Protein AF-R7EWD4-F1 (afdb_monomer_lite)

Foldseek 3Di:
DVLVVQLVVLLVVLVVCVVPPVVCNVVSLVVNLVRPQQLQSLLVSLLVVCVVPCVVCVVSSVSSLVSSLVRNLVLPRLVVNQCSNCNPVCVVCVVVCLVVPPSSVSSCCSVCVPD

Radius of gyration: 14.05 Å; chains: 1; bounding box: 35×29×34 Å

Secondary structure (DSSP, 8-state):
-HHHHHHHHHHHHHHHHHHH-GGGHHHHHHHHHHH-SSSHHHHHHHHHHHHHHHHHHHHHHHHHHHHHHTT-TT-TTGGGHHHHHH-TTTTTTHHHHHHH-HHHHHHHHHH-TT-

pLDDT: mean 94.54, std 7.29, range [51.78, 98.62]

Structure (mmCIF, N/CA/C/O backbone):
data_AF-R7EWD4-F1
#
_entry.id   AF-R7EWD4-F1
#
loop_
_atom_site.group_PDB
_atom_site.id
_atom_site.type_symbol
_atom_site.label_atom_id
_atom_site.label_alt_id
_atom_site.label_comp_id
_atom_site.label_asym_id
_atom_site.label_entity_id
_atom_site.label_seq_id
_atom_site.pdbx_PDB_ins_code
_atom_site.Cartn_x
_atom_site.Cartn_y
_atom_site.Cartn_z
_atom_site.occupancy
_atom_site.B_iso_or_equiv
_atom_site.auth_seq_id
_atom_site.auth_comp_id
_atom_site.auth_asym_id
_atom_site.auth_atom_id
_atom_site.pdbx_PDB_model_num
ATOM 1 N N . MET A 1 1 ? 15.664 -14.928 11.252 1.00 51.78 1 MET A N 1
ATOM 2 C CA . MET A 1 1 ? 16.681 -13.913 10.895 1.00 51.78 1 MET A CA 1
ATOM 3 C C . MET A 1 1 ? 16.863 -13.783 9.381 1.00 51.78 1 MET A C 1
ATOM 5 O O . MET A 1 1 ? 16.838 -12.666 8.908 1.00 51.78 1 MET A O 1
ATOM 9 N N . GLN A 1 2 ? 16.905 -14.876 8.600 1.00 61.62 2 GLN A N 1
ATOM 10 C CA . GLN A 1 2 ? 17.087 -14.815 7.132 1.00 61.62 2 GLN A CA 1
ATOM 11 C C . GLN A 1 2 ? 15.956 -14.127 6.324 1.00 61.62 2 GLN A C 1
ATOM 13 O O . GLN A 1 2 ? 16.226 -13.606 5.249 1.00 61.62 2 GLN A O 1
ATOM 18 N N . SER A 1 3 ? 14.707 -14.125 6.812 1.00 63.81 3 SER A N 1
ATOM 19 C CA . SER A 1 3 ? 13.546 -13.592 6.065 1.00 63.81 3 SER A CA 1
ATOM 20 C C . SER A 1 3 ? 13.497 -12.051 6.034 1.00 63.81 3 SER A C 1
ATOM 22 O O . SER A 1 3 ? 13.315 -11.460 4.974 1.00 63.81 3 SER A O 1
ATOM 24 N N . ILE A 1 4 ? 13.785 -11.386 7.163 1.00 68.56 4 ILE A N 1
ATOM 25 C CA . ILE A 1 4 ? 13.824 -9.910 7.255 1.00 68.56 4 ILE A CA 1
ATOM 26 C C . ILE A 1 4 ? 14.933 -9.339 6.362 1.00 68.56 4 ILE A C 1
ATOM 28 O O . ILE A 1 4 ? 14.690 -8.414 5.590 1.00 68.56 4 ILE A O 1
ATOM 32 N N . ASP A 1 5 ? 16.121 -9.952 6.399 1.00 86.25 5 ASP A N 1
ATOM 33 C CA . ASP A 1 5 ? 17.246 -9.561 5.541 1.00 86.25 5 ASP A CA 1
ATOM 34 C C . ASP A 1 5 ? 16.916 -9.722 4.050 1.00 86.25 5 ASP A C 1
ATOM 36 O O . ASP A 1 5 ? 17.431 -8.978 3.215 1.00 86.25 5 ASP A O 1
ATOM 40 N N . LYS A 1 6 ? 16.049 -10.683 3.700 1.00 94.12 6 LYS A N 1
ATOM 41 C CA . LYS A 1 6 ? 15.585 -10.876 2.325 1.00 94.12 6 LYS A CA 1
ATOM 42 C C . LYS A 1 6 ? 14.595 -9.786 1.913 1.00 94.12 6 LYS A C 1
ATOM 44 O O . LYS A 1 6 ? 14.820 -9.149 0.890 1.00 94.12 6 LYS A O 1
ATOM 49 N N . ALA A 1 7 ? 13.539 -9.552 2.694 1.00 95.44 7 ALA A N 1
ATOM 50 C CA . ALA A 1 7 ? 12.509 -8.565 2.359 1.00 95.44 7 ALA A CA 1
ATOM 51 C C . ALA A 1 7 ? 13.092 -7.153 2.183 1.00 95.44 7 ALA A C 1
ATOM 53 O O . ALA A 1 7 ? 12.735 -6.455 1.237 1.00 95.44 7 ALA A O 1
ATOM 54 N N . MET A 1 8 ? 14.063 -6.778 3.022 1.00 96.62 8 MET A N 1
ATOM 55 C CA . MET A 1 8 ? 14.789 -5.515 2.886 1.00 96.62 8 MET A CA 1
ATOM 56 C C . MET A 1 8 ? 15.511 -5.394 1.539 1.00 96.62 8 MET A C 1
ATOM 58 O O . MET A 1 8 ? 15.340 -4.401 0.840 1.00 96.62 8 MET A O 1
ATOM 62 N N . ARG A 1 9 ? 16.269 -6.424 1.138 1.00 97.31 9 ARG A N 1
ATOM 63 C CA . ARG A 1 9 ? 17.002 -6.423 -0.140 1.00 97.31 9 ARG A CA 1
ATOM 64 C C . ARG A 1 9 ? 16.070 -6.376 -1.345 1.00 97.31 9 ARG A C 1
ATOM 66 O O . ARG A 1 9 ? 16.386 -5.741 -2.344 1.00 97.31 9 ARG A O 1
ATOM 73 N N . VAL A 1 10 ? 14.928 -7.058 -1.268 1.00 97.69 10 VAL A N 1
ATOM 74 C CA . VAL A 1 10 ? 13.936 -7.043 -2.352 1.00 97.69 10 VAL A CA 1
ATOM 75 C C . VAL A 1 10 ? 13.256 -5.675 -2.438 1.00 97.69 10 VAL A C 1
ATOM 77 O O . VAL A 1 10 ? 13.031 -5.174 -3.536 1.00 97.69 10 VAL A O 1
ATOM 80 N N . TYR A 1 11 ? 12.992 -5.026 -1.302 1.00 97.69 11 TYR A N 1
ATOM 81 C CA . TYR A 1 11 ? 12.515 -3.645 -1.277 1.00 97.69 11 TYR A CA 1
ATOM 82 C C . TYR A 1 11 ? 13.529 -2.672 -1.904 1.00 97.69 11 TYR A C 1
ATOM 84 O O . TYR A 1 11 ? 13.145 -1.851 -2.733 1.00 97.69 11 TYR A O 1
ATOM 92 N N . GLU A 1 12 ? 14.819 -2.787 -1.578 1.00 96.56 12 GLU A N 1
ATOM 93 C CA . GLU A 1 12 ? 15.880 -1.983 -2.208 1.00 96.56 12 GLU A CA 1
ATOM 94 C C . GLU A 1 12 ? 15.922 -2.210 -3.728 1.00 96.56 12 GLU A C 1
ATOM 96 O O . GLU A 1 12 ? 15.907 -1.256 -4.503 1.00 96.56 12 GLU A O 1
ATOM 101 N N . ALA A 1 13 ? 15.840 -3.469 -4.169 1.00 96.25 13 ALA A N 1
ATOM 102 C CA . ALA A 1 13 ? 15.776 -3.806 -5.589 1.00 96.25 13 ALA A CA 1
ATOM 103 C C . ALA A 1 13 ? 14.524 -3.248 -6.290 1.00 96.25 13 ALA A C 1
ATOM 105 O O . ALA A 1 13 ? 14.571 -2.961 -7.486 1.00 96.25 13 ALA A O 1
ATOM 106 N N . MET A 1 14 ? 13.401 -3.097 -5.579 1.00 97.00 14 MET A N 1
ATOM 107 C CA . MET A 1 14 ? 12.177 -2.498 -6.121 1.00 97.00 14 MET A CA 1
ATOM 108 C C . MET A 1 14 ? 12.391 -1.010 -6.408 1.00 97.00 14 MET A C 1
ATOM 110 O O . MET A 1 14 ? 12.005 -0.532 -7.474 1.00 97.00 14 MET A O 1
ATOM 114 N N . VAL A 1 15 ? 13.024 -0.297 -5.472 1.00 96.25 15 VAL A N 1
ATOM 115 C CA . VAL A 1 15 ? 13.382 1.123 -5.615 1.00 96.25 15 VAL A CA 1
ATOM 116 C C . VAL A 1 15 ? 14.324 1.318 -6.808 1.00 96.25 15 VAL A C 1
ATOM 118 O O . VAL A 1 15 ? 14.075 2.169 -7.662 1.00 96.25 15 VAL A O 1
ATOM 121 N N . ASP A 1 16 ? 15.346 0.470 -6.930 1.00 94.56 16 ASP A N 1
ATOM 122 C CA . ASP A 1 16 ? 16.277 0.511 -8.062 1.00 94.56 16 ASP A CA 1
ATOM 123 C C . ASP A 1 16 ? 15.584 0.200 -9.400 1.00 94.56 16 ASP A C 1
ATOM 125 O O . ASP A 1 16 ? 15.835 0.869 -10.410 1.00 94.56 16 ASP A O 1
ATOM 129 N N . ALA A 1 17 ? 14.700 -0.804 -9.425 1.00 91.94 17 ALA A N 1
ATOM 130 C CA . ALA A 1 17 ? 13.972 -1.210 -10.626 1.00 91.94 17 ALA A CA 1
ATOM 131 C C . ALA A 1 17 ? 13.008 -0.120 -11.111 1.00 91.94 17 ALA A C 1
ATOM 133 O O . ALA A 1 17 ? 12.932 0.126 -12.312 1.00 91.94 17 ALA A O 1
ATOM 134 N N . GLU A 1 18 ? 12.319 0.577 -10.206 1.00 93.25 18 GLU A N 1
ATOM 135 C CA . GLU A 1 18 ? 11.472 1.723 -10.562 1.00 93.25 18 GLU A CA 1
ATOM 136 C C . GLU A 1 18 ? 12.273 2.798 -11.314 1.00 93.25 18 GLU A C 1
ATOM 138 O O . GLU A 1 18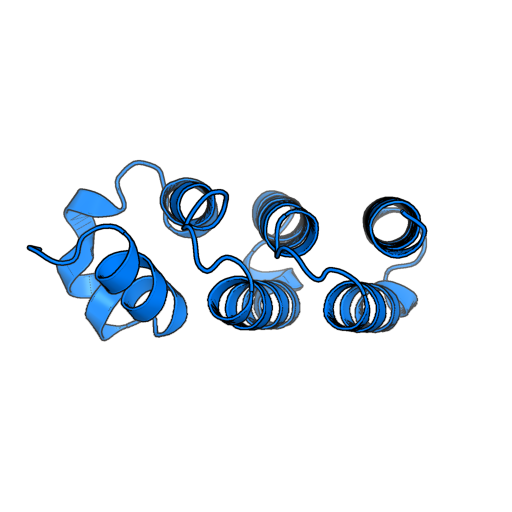 ? 11.819 3.294 -12.347 1.00 93.25 18 GLU A O 1
ATOM 143 N N . SER A 1 19 ? 13.501 3.066 -10.858 1.00 86.75 19 SER A N 1
ATOM 144 C CA . SER A 1 19 ? 14.362 4.120 -11.401 1.00 86.75 19 SER A CA 1
ATOM 145 C C . SER A 1 19 ? 15.11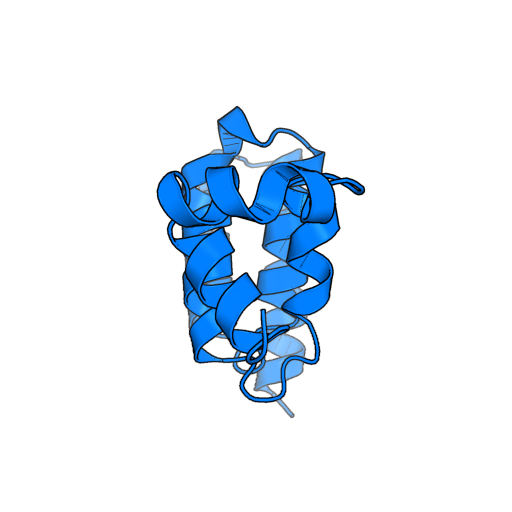3 3.725 -12.679 1.00 86.75 19 SER A C 1
ATOM 147 O O . SER A 1 19 ? 15.417 4.587 -13.503 1.00 86.75 19 SER A O 1
ATOM 149 N N . THR A 1 20 ? 15.461 2.443 -12.851 1.00 85.88 20 THR A N 1
ATOM 150 C CA . THR A 1 20 ? 16.425 2.011 -13.889 1.00 85.88 20 THR A CA 1
ATOM 151 C C . THR A 1 20 ? 15.941 0.884 -14.803 1.00 85.88 20 THR A C 1
ATOM 153 O O . THR A 1 20 ? 16.504 0.703 -15.882 1.00 85.88 20 THR A O 1
ATOM 156 N N . ALA A 1 21 ? 14.908 0.133 -14.409 1.00 82.50 21 ALA A N 1
ATOM 157 C CA . ALA A 1 21 ? 14.455 -1.075 -15.103 1.00 82.50 21 ALA A CA 1
ATOM 158 C C . ALA A 1 21 ? 12.970 -1.367 -14.816 1.00 82.50 21 ALA A C 1
ATOM 160 O O . ALA A 1 21 ? 12.617 -2.364 -14.178 1.00 82.50 21 ALA A O 1
ATOM 161 N N . SER A 1 22 ? 12.085 -0.465 -15.258 1.00 77.62 22 SER A N 1
ATOM 162 C CA . SER A 1 22 ? 10.652 -0.523 -14.920 1.00 77.62 22 SER A CA 1
ATOM 163 C C . SER A 1 22 ? 9.939 -1.799 -15.393 1.00 77.62 22 SER A C 1
ATOM 165 O O . SER A 1 22 ? 8.933 -2.187 -14.809 1.00 77.62 22 SER A O 1
ATOM 167 N N . ASP A 1 23 ? 10.482 -2.489 -16.400 1.00 88.62 23 ASP A N 1
ATOM 168 C CA . ASP A 1 23 ? 10.010 -3.788 -16.895 1.00 88.62 23 ASP A CA 1
ATOM 169 C C . ASP A 1 23 ? 10.170 -4.918 -15.865 1.00 88.62 23 ASP A C 1
ATOM 171 O O . ASP A 1 23 ? 9.446 -5.912 -15.907 1.00 88.62 23 ASP A O 1
ATOM 175 N N . ARG A 1 24 ? 11.086 -4.761 -14.903 1.00 92.94 24 ARG A N 1
ATOM 176 C CA . ARG A 1 24 ? 11.305 -5.726 -13.820 1.00 92.94 24 ARG A CA 1
ATOM 177 C C . ARG A 1 24 ? 10.445 -5.463 -12.591 1.00 92.94 24 ARG A C 1
ATOM 179 O O . ARG A 1 24 ? 10.347 -6.355 -11.747 1.00 92.94 24 ARG A O 1
ATOM 186 N N . LEU A 1 25 ? 9.832 -4.284 -12.477 1.00 95.38 25 LEU A N 1
ATOM 187 C CA . LEU A 1 25 ? 9.175 -3.833 -11.250 1.00 95.38 25 LEU A CA 1
ATOM 188 C C . LEU A 1 25 ? 8.094 -4.815 -10.774 1.00 95.38 25 LEU A C 1
ATOM 190 O O . LEU A 1 25 ? 8.095 -5.194 -9.604 1.00 95.38 25 LEU A O 1
ATOM 194 N N . ASP A 1 26 ? 7.254 -5.313 -11.685 1.00 96.50 26 ASP A N 1
ATOM 195 C CA . ASP A 1 26 ? 6.198 -6.286 -11.372 1.00 96.50 26 ASP A CA 1
ATOM 196 C C . ASP A 1 26 ? 6.759 -7.560 -10.716 1.00 96.50 26 ASP A C 1
ATOM 198 O O . ASP A 1 26 ? 6.226 -8.052 -9.720 1.00 96.50 26 ASP A O 1
ATOM 202 N N . SER A 1 27 ? 7.871 -8.082 -11.248 1.00 97.00 27 SER A N 1
ATOM 203 C CA . SER A 1 27 ? 8.507 -9.300 -10.730 1.00 97.00 27 SER A CA 1
ATOM 204 C C . SER A 1 27 ? 9.117 -9.097 -9.342 1.00 97.00 27 SER A C 1
ATOM 206 O O . SER A 1 27 ? 9.013 -9.977 -8.487 1.00 97.00 27 SER A O 1
ATOM 208 N N . VAL A 1 28 ? 9.698 -7.920 -9.095 1.00 97.56 28 VAL A N 1
ATOM 209 C CA . VAL A 1 28 ? 10.298 -7.585 -7.800 1.00 97.56 28 VAL A CA 1
ATOM 210 C C . VAL A 1 28 ? 9.212 -7.364 -6.747 1.00 97.56 28 VAL A C 1
ATOM 212 O O . VAL A 1 28 ? 9.343 -7.845 -5.624 1.00 97.56 28 VAL A O 1
ATOM 215 N N . VAL A 1 29 ? 8.096 -6.721 -7.109 1.00 98.06 29 VAL A N 1
ATOM 216 C CA . VAL A 1 29 ? 6.934 -6.583 -6.216 1.00 98.06 29 VAL A CA 1
ATOM 217 C C . VAL A 1 29 ? 6.344 -7.950 -5.869 1.00 98.06 29 VAL A C 1
ATOM 219 O O . VAL A 1 29 ? 6.043 -8.205 -4.703 1.00 98.06 29 VAL A O 1
ATOM 222 N N . ALA A 1 30 ? 6.222 -8.859 -6.839 1.00 98.31 30 ALA A N 1
ATOM 223 C CA . ALA A 1 30 ? 5.764 -10.221 -6.574 1.00 98.31 30 ALA A CA 1
ATOM 224 C C . ALA A 1 30 ? 6.699 -10.969 -5.605 1.00 98.31 30 ALA A C 1
ATOM 226 O O . ALA A 1 30 ? 6.227 -11.668 -4.705 1.00 98.31 30 ALA A O 1
ATOM 227 N N . GLU A 1 31 ? 8.018 -10.791 -5.734 1.00 97.94 31 GLU A N 1
ATOM 228 C CA . GLU A 1 31 ? 8.979 -11.358 -4.785 1.00 97.94 31 GLU A CA 1
ATOM 229 C C . GLU A 1 31 ? 8.854 -10.725 -3.392 1.00 97.94 31 GLU A C 1
ATOM 231 O O . GLU A 1 31 ? 8.904 -11.444 -2.390 1.00 97.94 31 GLU A O 1
ATOM 236 N N . LEU A 1 32 ? 8.638 -9.408 -3.309 1.00 98.12 32 LEU A N 1
ATOM 237 C CA . LEU A 1 32 ? 8.454 -8.715 -2.034 1.00 98.12 32 LEU A CA 1
ATOM 238 C C . LEU A 1 32 ? 7.212 -9.243 -1.314 1.00 98.12 32 LEU A C 1
ATOM 240 O O . LEU A 1 32 ? 7.279 -9.588 -0.137 1.00 98.12 32 LEU A O 1
ATOM 244 N N . ILE A 1 33 ? 6.109 -9.405 -2.052 1.00 98.25 33 ILE A N 1
ATOM 245 C CA . ILE A 1 33 ? 4.884 -10.045 -1.564 1.00 98.25 33 ILE A CA 1
ATOM 246 C C . ILE A 1 33 ? 5.166 -11.462 -1.079 1.00 98.25 33 ILE A C 1
ATOM 248 O O . ILE A 1 33 ? 4.581 -11.870 -0.084 1.00 98.25 33 ILE A O 1
ATOM 252 N N . ALA A 1 34 ? 6.034 -12.229 -1.732 1.00 97.19 34 ALA A N 1
ATOM 253 C CA . ALA A 1 34 ? 6.312 -13.599 -1.318 1.00 97.19 34 ALA A CA 1
ATOM 254 C C . ALA A 1 34 ? 7.167 -13.699 -0.041 1.00 97.19 34 ALA A C 1
ATOM 256 O O . ALA A 1 34 ? 7.066 -14.704 0.662 1.00 97.19 34 ALA A O 1
ATOM 257 N N . CYS A 1 35 ? 8.016 -12.706 0.250 1.00 96.31 35 CYS A N 1
ATOM 258 C CA . CYS A 1 35 ? 9.020 -12.811 1.316 1.00 96.31 35 CYS A CA 1
ATOM 259 C C . CYS A 1 35 ? 8.821 -11.882 2.518 1.00 96.31 35 CYS A C 1
ATOM 261 O O . CYS A 1 35 ? 9.333 -12.200 3.588 1.00 96.31 35 CYS A O 1
ATOM 263 N N . ASP A 1 36 ? 8.093 -10.770 2.393 1.00 97.06 36 ASP A N 1
ATOM 264 C CA . ASP A 1 36 ? 7.784 -9.928 3.548 1.00 97.06 36 ASP A CA 1
ATOM 265 C C . ASP A 1 36 ? 6.695 -10.586 4.399 1.00 97.06 36 ASP A C 1
ATOM 267 O O . ASP A 1 36 ? 5.523 -10.581 4.037 1.00 97.06 36 ASP A O 1
ATOM 271 N N . GLU A 1 37 ? 7.081 -11.165 5.534 1.00 94.50 37 GLU A N 1
ATOM 272 C CA . GLU A 1 37 ? 6.172 -11.839 6.466 1.00 94.50 37 GLU A CA 1
ATOM 273 C C . GLU A 1 37 ? 5.466 -10.880 7.434 1.00 94.50 37 GLU A C 1
ATOM 275 O O . GLU A 1 37 ? 4.427 -11.240 7.988 1.00 94.50 37 GLU A O 1
ATOM 280 N N . THR A 1 38 ? 6.002 -9.674 7.651 1.00 94.75 38 THR A N 1
ATOM 281 C CA . THR A 1 38 ? 5.466 -8.723 8.643 1.00 94.75 38 THR A CA 1
ATOM 282 C C . THR A 1 38 ? 4.535 -7.692 8.017 1.00 94.75 38 THR A C 1
ATOM 284 O O . THR A 1 38 ? 3.702 -7.117 8.713 1.00 94.75 38 THR A O 1
ATOM 287 N N . GLY A 1 39 ? 4.667 -7.459 6.709 1.00 96.06 39 GLY A N 1
ATOM 288 C CA . GLY A 1 39 ? 3.959 -6.399 5.996 1.00 96.06 39 GLY A CA 1
ATOM 289 C C . GLY A 1 39 ? 4.633 -5.031 6.107 1.00 96.06 39 GLY A C 1
ATOM 290 O O . GLY A 1 39 ? 4.106 -4.057 5.568 1.00 96.06 39 GLY A O 1
ATOM 291 N N . GLN A 1 40 ? 5.781 -4.939 6.786 1.00 96.69 40 GLN A N 1
ATOM 292 C CA . GLN A 1 40 ? 6.526 -3.692 6.941 1.00 96.69 40 GLN A CA 1
ATOM 293 C C . GLN A 1 40 ? 6.971 -3.139 5.585 1.00 96.69 40 GLN A C 1
ATOM 295 O O . GLN A 1 40 ? 6.688 -1.985 5.260 1.00 96.69 40 GLN A O 1
ATOM 300 N N . TYR A 1 41 ? 7.662 -3.958 4.792 1.00 97.94 41 TYR A N 1
ATOM 301 C CA . TYR A 1 41 ? 8.227 -3.537 3.513 1.00 97.94 41 TYR A CA 1
ATOM 302 C C . TYR A 1 41 ? 7.159 -3.436 2.426 1.00 97.94 41 TYR A C 1
ATOM 304 O O . TYR A 1 41 ? 7.281 -2.596 1.540 1.00 97.94 41 TYR A O 1
ATOM 312 N N . LEU A 1 42 ? 6.072 -4.202 2.532 1.00 98.38 42 LEU A N 1
ATOM 313 C CA . LEU A 1 42 ? 4.881 -4.031 1.701 1.00 98.38 42 LEU A CA 1
ATOM 314 C C . LEU A 1 42 ? 4.215 -2.675 1.942 1.00 98.38 42 LEU A C 1
ATOM 316 O O . LEU A 1 42 ? 3.900 -1.973 0.981 1.00 98.38 42 LEU A O 1
ATOM 320 N N . CYS A 1 43 ? 4.059 -2.259 3.204 1.00 98.19 43 CYS A N 1
ATOM 321 C CA . CYS A 1 43 ? 3.533 -0.930 3.518 1.00 98.19 43 CYS A CA 1
ATOM 322 C C . CYS A 1 43 ? 4.467 0.178 3.012 1.00 98.19 43 CYS A C 1
ATOM 324 O O . CYS A 1 43 ? 4.011 1.138 2.388 1.00 98.19 43 CYS A O 1
ATOM 326 N N . SER A 1 44 ? 5.776 0.041 3.246 1.00 98.06 44 SER A N 1
ATOM 327 C CA . SER A 1 44 ? 6.778 0.992 2.752 1.00 98.06 44 SER A CA 1
ATOM 328 C C . SER A 1 44 ? 6.787 1.081 1.224 1.00 98.06 44 SER A C 1
ATOM 330 O O . SER A 1 44 ? 6.794 2.185 0.682 1.00 98.06 44 SER A O 1
ATOM 332 N N . GLY A 1 45 ? 6.733 -0.057 0.527 1.00 98.19 45 GLY A N 1
ATOM 333 C CA . GLY A 1 45 ? 6.739 -0.125 -0.932 1.00 98.19 45 GLY A CA 1
ATOM 334 C C . GLY A 1 45 ? 5.484 0.473 -1.560 1.00 98.19 45 GLY A C 1
ATOM 335 O O . GLY A 1 45 ? 5.586 1.278 -2.486 1.00 98.19 45 GLY A O 1
ATOM 336 N N . ALA A 1 46 ? 4.306 0.171 -1.005 1.00 98.56 46 ALA A N 1
ATOM 337 C CA . ALA A 1 46 ? 3.044 0.773 -1.429 1.00 98.56 46 ALA A CA 1
ATOM 338 C C . ALA A 1 46 ? 3.075 2.303 -1.314 1.00 98.56 46 ALA A C 1
ATOM 340 O O . ALA A 1 46 ? 2.727 3.004 -2.264 1.00 98.56 46 ALA A O 1
ATOM 341 N N . ARG A 1 47 ? 3.552 2.827 -0.178 1.00 98.50 47 ARG A N 1
ATOM 342 C CA . ARG A 1 47 ? 3.708 4.274 0.028 1.00 98.50 47 ARG A CA 1
ATOM 343 C C . ARG A 1 47 ? 4.682 4.897 -0.964 1.00 98.50 47 ARG A C 1
ATOM 345 O O . ARG A 1 47 ? 4.391 5.962 -1.499 1.00 98.50 47 ARG A O 1
ATOM 352 N N . TYR A 1 48 ? 5.818 4.246 -1.196 1.00 98.19 48 TYR A N 1
ATOM 353 C CA . TYR A 1 48 ? 6.846 4.731 -2.111 1.00 98.19 48 TYR A CA 1
ATOM 354 C C . TYR A 1 48 ? 6.314 4.865 -3.544 1.00 98.19 48 TYR A C 1
ATOM 356 O O . TYR A 1 48 ? 6.344 5.960 -4.103 1.00 98.19 48 TYR A O 1
ATOM 364 N N . LEU A 1 49 ? 5.754 3.791 -4.113 1.00 97.81 49 LEU A N 1
ATOM 365 C CA . LEU A 1 49 ? 5.232 3.830 -5.483 1.00 97.81 49 LEU A CA 1
ATOM 366 C C . LEU A 1 49 ? 4.057 4.806 -5.615 1.00 97.81 49 LEU A C 1
ATOM 368 O O . LEU A 1 49 ? 3.991 5.562 -6.584 1.00 97.81 49 LEU A O 1
ATOM 372 N N . HIS A 1 50 ? 3.157 4.849 -4.629 1.00 98.19 50 HIS A N 1
ATOM 373 C CA . HIS A 1 50 ? 2.041 5.793 -4.652 1.00 98.19 50 HIS A CA 1
ATOM 374 C C . HIS A 1 50 ? 2.508 7.256 -4.656 1.00 98.19 50 HIS A C 1
ATOM 376 O O . HIS A 1 50 ? 1.994 8.062 -5.431 1.00 98.19 50 HIS A O 1
ATOM 382 N N . ALA A 1 51 ? 3.510 7.588 -3.834 1.00 97.56 51 ALA A N 1
ATOM 383 C CA . ALA A 1 51 ? 4.072 8.934 -3.759 1.00 97.56 51 ALA A CA 1
ATOM 384 C C . ALA A 1 51 ? 4.760 9.368 -5.063 1.00 97.56 51 ALA A C 1
ATOM 386 O O . ALA A 1 51 ? 4.744 10.552 -5.392 1.00 97.56 51 ALA A O 1
ATOM 387 N N . LEU A 1 52 ? 5.342 8.427 -5.812 1.00 96.44 52 LEU A N 1
ATOM 388 C CA . LEU A 1 52 ? 5.935 8.714 -7.117 1.00 96.44 52 LEU A CA 1
ATOM 389 C C . LEU A 1 52 ? 4.873 8.965 -8.187 1.00 96.44 52 LEU A C 1
ATOM 391 O O . LEU A 1 52 ? 4.932 9.969 -8.896 1.00 96.44 52 LEU A O 1
ATOM 395 N N . ASN A 1 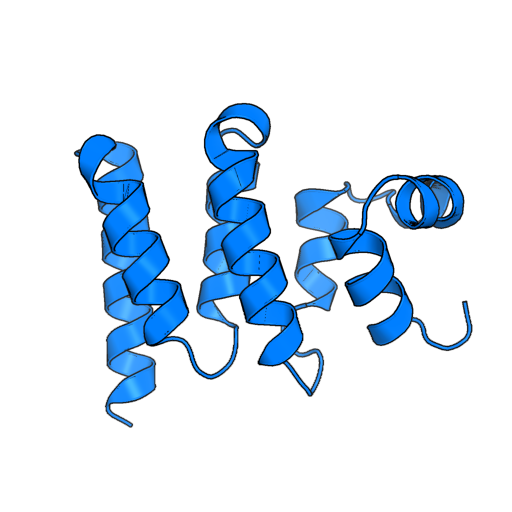53 ? 3.925 8.036 -8.337 1.00 95.75 53 ASN A N 1
ATOM 396 C CA . ASN A 1 53 ? 2.825 8.151 -9.292 1.00 95.75 53 ASN A CA 1
ATOM 397 C C . ASN A 1 53 ? 1.722 7.119 -8.990 1.00 95.75 53 ASN A C 1
ATOM 399 O O . ASN A 1 53 ? 1.702 6.029 -9.568 1.00 95.75 53 ASN A O 1
ATOM 403 N N . GLY A 1 54 ? 0.789 7.476 -8.103 1.00 93.12 54 GLY A N 1
ATOM 404 C CA . GLY A 1 54 ? -0.349 6.632 -7.716 1.00 93.12 54 GLY A CA 1
ATOM 405 C C . GLY A 1 54 ? -1.096 5.994 -8.896 1.00 93.12 54 GLY A C 1
ATOM 406 O O . GLY A 1 54 ? -1.168 4.767 -8.946 1.00 93.12 54 GLY A O 1
ATOM 407 N N . PRO A 1 55 ? -1.579 6.770 -9.888 1.00 95.81 55 PRO A N 1
ATOM 408 C CA . PRO A 1 55 ? -2.285 6.214 -11.045 1.00 95.81 55 PRO A CA 1
ATOM 409 C C . PRO A 1 55 ? -1.451 5.233 -11.879 1.00 95.81 55 PRO A C 1
ATOM 411 O O . PRO A 1 55 ? -1.975 4.231 -12.359 1.00 95.81 55 PRO A O 1
ATOM 414 N N . LYS A 1 56 ? -0.146 5.486 -12.048 1.00 95.62 56 LYS A N 1
ATOM 415 C CA . LYS A 1 56 ? 0.743 4.583 -12.799 1.00 95.62 56 LYS A CA 1
ATOM 416 C C . LYS A 1 56 ? 0.904 3.232 -12.099 1.00 95.62 56 LYS A C 1
ATOM 418 O O . LYS A 1 56 ? 0.952 2.205 -12.770 1.00 95.62 56 LYS A O 1
ATOM 423 N N . TYR A 1 57 ? 1.002 3.234 -10.771 1.00 97.00 57 TYR A N 1
ATOM 424 C CA . TYR A 1 57 ? 1.351 2.050 -9.981 1.00 97.00 57 TYR A CA 1
ATOM 425 C C . TYR A 1 57 ? 0.178 1.437 -9.212 1.00 97.00 57 TYR A C 1
ATOM 427 O O . TYR A 1 57 ? 0.390 0.526 -8.415 1.00 97.00 57 TYR A O 1
ATOM 435 N N . GLU A 1 58 ? -1.052 1.882 -9.470 1.00 96.81 58 GLU A N 1
ATOM 436 C CA . GLU A 1 58 ? -2.262 1.498 -8.734 1.00 96.81 58 GLU A CA 1
ATOM 437 C C . GLU A 1 58 ? -2.379 -0.018 -8.515 1.00 96.81 58 GLU A C 1
ATOM 439 O O . GLU A 1 58 ? -2.630 -0.475 -7.401 1.00 96.81 58 GLU A O 1
ATOM 444 N N . LYS A 1 59 ? -2.130 -0.821 -9.558 1.00 97.56 59 LYS A N 1
ATOM 445 C CA . LYS A 1 59 ? -2.200 -2.289 -9.471 1.00 97.56 59 LYS A CA 1
ATOM 446 C C . LYS A 1 59 ? -1.186 -2.873 -8.484 1.00 97.56 59 LYS A C 1
ATOM 448 O O . LYS A 1 59 ? -1.536 -3.754 -7.703 1.00 97.56 59 LYS A O 1
ATOM 453 N N . LEU A 1 60 ? 0.052 -2.382 -8.510 1.00 98.19 60 LEU A N 1
ATOM 454 C CA . LEU A 1 60 ? 1.130 -2.853 -7.636 1.00 98.19 60 LEU A CA 1
ATOM 455 C C . LEU A 1 60 ? 0.925 -2.383 -6.198 1.00 98.19 60 LEU A C 1
ATOM 457 O O . LEU A 1 60 ? 1.093 -3.165 -5.264 1.00 98.19 60 LEU A O 1
ATOM 461 N N . VAL A 1 61 ? 0.509 -1.126 -6.028 1.00 98.50 61 VAL A N 1
ATOM 462 C CA . VAL A 1 61 ? 0.151 -0.560 -4.725 1.00 98.50 61 VAL A CA 1
ATOM 463 C C . VAL A 1 61 ? -0.968 -1.385 -4.094 1.00 98.50 61 VAL A C 1
ATOM 465 O O . VAL A 1 61 ? -0.803 -1.855 -2.971 1.00 98.50 61 VAL A O 1
ATOM 468 N N . ASN A 1 62 ? -2.056 -1.652 -4.822 1.00 98.25 62 ASN A N 1
ATOM 469 C CA . ASN A 1 62 ? -3.168 -2.454 -4.310 1.00 98.25 62 ASN A CA 1
ATOM 470 C C . ASN A 1 62 ? -2.741 -3.874 -3.922 1.00 98.25 62 ASN A C 1
ATOM 472 O O . ASN A 1 62 ? -3.092 -4.323 -2.832 1.00 98.25 62 ASN A O 1
ATOM 476 N N . ALA A 1 63 ? -1.937 -4.549 -4.749 1.00 98.38 63 ALA A N 1
ATOM 477 C CA . ALA A 1 63 ? -1.438 -5.886 -4.433 1.00 98.38 63 ALA A CA 1
ATOM 478 C C . ALA A 1 63 ? -0.594 -5.902 -3.145 1.00 98.38 63 ALA A C 1
ATOM 480 O O . ALA A 1 63 ? -0.772 -6.775 -2.296 1.00 98.38 63 ALA A O 1
ATOM 481 N N . MET A 1 64 ? 0.291 -4.917 -2.957 1.00 98.62 64 MET A N 1
ATOM 482 C CA . MET A 1 64 ? 1.088 -4.809 -1.731 1.00 98.62 64 MET A CA 1
ATOM 483 C C . MET A 1 64 ? 0.227 -4.494 -0.506 1.00 98.62 64 MET A C 1
ATOM 485 O O . MET A 1 64 ? 0.440 -5.087 0.550 1.00 98.62 64 MET A O 1
ATOM 489 N N . VAL A 1 65 ? -0.760 -3.603 -0.637 1.00 98.44 65 VAL A N 1
ATOM 490 C CA . VAL A 1 65 ? -1.673 -3.241 0.456 1.00 98.44 65 VAL A CA 1
ATOM 491 C C . VAL A 1 65 ? -2.512 -4.439 0.895 1.00 98.44 65 VAL A C 1
ATOM 493 O O . VAL A 1 65 ? -2.587 -4.724 2.089 1.00 98.44 65 VAL A O 1
ATOM 496 N N . GLU A 1 66 ? -3.104 -5.176 -0.046 1.00 98.25 66 GLU A N 1
ATOM 497 C CA . GLU A 1 66 ? -3.865 -6.392 0.256 1.00 98.25 66 GLU A CA 1
ATOM 498 C C . GLU A 1 66 ? -3.013 -7.404 1.018 1.00 98.25 66 GLU A C 1
ATOM 500 O O . GLU A 1 66 ? -3.429 -7.924 2.055 1.00 98.25 66 GLU A O 1
ATOM 505 N N . ALA A 1 67 ? -1.788 -7.614 0.546 1.00 98.06 67 ALA A N 1
ATOM 506 C CA . ALA A 1 67 ? -0.871 -8.563 1.140 1.00 98.06 67 ALA A CA 1
ATOM 507 C C . ALA A 1 67 ? -0.306 -8.074 2.494 1.00 98.06 67 ALA A C 1
ATOM 509 O O . ALA A 1 67 ? 0.064 -8.894 3.335 1.00 98.06 67 ALA A O 1
ATOM 510 N N . ALA A 1 68 ? -0.253 -6.761 2.738 1.00 97.88 68 ALA A N 1
ATOM 511 C CA . ALA A 1 68 ? 0.093 -6.188 4.037 1.00 97.88 68 ALA A CA 1
ATOM 512 C C . ALA A 1 68 ? -1.043 -6.348 5.059 1.00 97.88 68 ALA A C 1
ATOM 514 O O . ALA A 1 68 ? -0.772 -6.672 6.216 1.00 97.88 68 ALA A O 1
ATOM 515 N N . ILE A 1 69 ? -2.309 -6.185 4.645 1.00 96.94 69 ILE A N 1
ATOM 516 C CA . ILE A 1 69 ? -3.490 -6.348 5.519 1.00 96.94 69 ILE A CA 1
ATOM 517 C C . ILE A 1 69 ? -3.517 -7.739 6.164 1.00 96.94 69 ILE A C 1
ATOM 519 O O . ILE A 1 69 ? -3.881 -7.876 7.334 1.00 96.94 69 ILE A O 1
ATOM 523 N N . ASP A 1 70 ? -3.119 -8.764 5.414 1.00 95.50 70 ASP A N 1
ATOM 524 C CA . ASP A 1 70 ? -3.139 -10.150 5.883 1.00 95.50 70 ASP A CA 1
ATOM 525 C C . ASP A 1 70 ? -1.993 -10.468 6.869 1.00 95.50 70 ASP A C 1
ATOM 527 O O . ASP A 1 70 ? -2.082 -11.423 7.654 1.00 95.50 70 ASP A O 1
ATOM 531 N N . ARG A 1 71 ? -0.927 -9.656 6.862 1.00 94.31 71 ARG A N 1
ATOM 532 C CA . ARG A 1 71 ? 0.334 -9.905 7.582 1.00 94.31 71 ARG A CA 1
ATOM 533 C C . ARG A 1 71 ? 0.538 -9.031 8.804 1.00 94.31 71 ARG A C 1
ATOM 535 O O . ARG A 1 71 ? 0.934 -9.543 9.851 1.00 94.31 71 ARG A O 1
ATOM 542 N N . ASP A 1 72 ? 0.205 -7.748 8.714 1.00 92.38 72 ASP A N 1
ATOM 543 C CA . ASP A 1 72 ? 0.340 -6.809 9.825 1.00 92.38 72 ASP A CA 1
ATOM 544 C C . ASP A 1 72 ? -0.835 -6.948 10.806 1.00 92.38 72 ASP A C 1
ATOM 546 O O . ASP A 1 72 ? -1.720 -6.096 10.940 1.00 92.38 72 ASP A O 1
ATOM 550 N N . ARG A 1 73 ? -0.864 -8.087 11.501 1.00 86.75 73 ARG A N 1
ATOM 551 C CA . ARG A 1 73 ? -1.951 -8.448 12.417 1.00 86.75 73 ARG A CA 1
ATOM 552 C C . ARG A 1 73 ? -2.049 -7.520 13.621 1.00 86.75 73 ARG A C 1
ATOM 554 O O . ARG A 1 73 ? -3.144 -7.367 14.154 1.00 86.75 73 ARG A O 1
ATOM 561 N N . GLU A 1 74 ? -0.933 -6.920 14.017 1.00 89.69 74 GLU A N 1
ATOM 562 C CA . GLU A 1 74 ? -0.831 -6.001 15.153 1.00 89.69 74 GLU A CA 1
ATOM 563 C C . GLU A 1 74 ? -0.961 -4.525 14.754 1.00 89.69 74 GLU A C 1
ATOM 565 O O . GLU A 1 74 ? -0.864 -3.652 15.611 1.00 89.69 74 GLU A O 1
ATOM 570 N N . HIS A 1 75 ? -1.212 -4.242 13.472 1.00 90.88 75 HIS A N 1
ATOM 571 C CA . HIS A 1 75 ? -1.475 -2.898 12.950 1.00 90.88 75 HIS A CA 1
ATOM 572 C C . HIS A 1 75 ? -0.297 -1.931 13.144 1.00 90.88 75 HIS A C 1
ATOM 574 O O . HIS A 1 75 ? -0.492 -0.719 13.284 1.00 90.88 75 HIS A O 1
ATOM 580 N N . ARG A 1 76 ? 0.930 -2.458 13.170 1.00 93.88 76 ARG A N 1
ATOM 581 C CA . ARG A 1 76 ? 2.153 -1.680 13.398 1.00 93.88 76 ARG A CA 1
ATOM 582 C C . ARG A 1 76 ? 2.449 -0.723 12.242 1.00 93.88 76 ARG A C 1
ATOM 584 O O . ARG A 1 76 ? 3.059 0.323 12.457 1.00 93.88 76 ARG A O 1
ATOM 591 N N . TYR A 1 77 ? 2.019 -1.075 11.033 1.00 96.00 77 TYR A N 1
ATOM 592 C CA . TYR A 1 77 ? 2.367 -0.397 9.786 1.00 96.00 77 TYR A CA 1
ATOM 593 C C . TYR A 1 77 ? 1.134 0.040 8.982 1.00 96.00 77 TYR A C 1
ATOM 595 O O . TYR A 1 77 ? 1.167 1.104 8.366 1.00 96.00 77 TYR A O 1
ATOM 603 N N . LEU A 1 78 ? 0.022 -0.706 9.027 1.00 95.69 78 LEU A N 1
ATOM 604 C CA . LEU A 1 78 ? -1.191 -0.424 8.239 1.00 95.69 78 LEU A CA 1
ATOM 605 C C . LEU A 1 78 ? -1.781 0.967 8.487 1.00 95.69 78 LEU A C 1
ATOM 607 O O . LEU A 1 78 ? -2.286 1.592 7.556 1.00 95.69 78 LEU A O 1
ATOM 611 N N . SER A 1 79 ? -1.705 1.477 9.719 1.00 95.44 79 SER A N 1
ATOM 612 C CA . SER A 1 79 ? -2.194 2.822 10.056 1.00 95.44 79 SER A CA 1
ATOM 613 C C . SER A 1 79 ? -1.498 3.918 9.245 1.00 95.44 79 SER A C 1
ATOM 615 O O . SER A 1 79 ? -2.115 4.927 8.913 1.00 95.44 79 SER A O 1
ATOM 617 N N . GLN A 1 80 ? -0.241 3.695 8.852 1.00 96.12 80 GLN A N 1
ATOM 618 C CA . GLN A 1 80 ? 0.559 4.642 8.079 1.00 96.12 80 GLN A CA 1
ATOM 619 C C . GLN A 1 80 ? 0.132 4.723 6.609 1.00 96.12 80 GLN A C 1
ATOM 621 O O . GLN A 1 80 ? 0.502 5.681 5.930 1.00 96.12 80 GLN A O 1
ATOM 626 N N . LEU A 1 81 ? -0.616 3.734 6.105 1.00 97.75 81 LEU A N 1
ATOM 627 C CA . LEU A 1 81 ? -1.137 3.738 4.737 1.00 97.75 81 LEU A CA 1
ATOM 628 C C . LEU A 1 81 ? -2.275 4.742 4.567 1.00 97.75 81 LEU A C 1
ATOM 630 O O . LEU A 1 81 ? -2.390 5.337 3.501 1.00 97.75 81 LEU A O 1
ATOM 634 N N . LEU A 1 82 ? -3.081 4.957 5.612 1.00 97.69 82 LEU A N 1
ATOM 635 C CA . LEU A 1 82 ? -4.271 5.808 5.551 1.00 97.69 82 LEU A CA 1
ATOM 636 C C . LEU A 1 82 ? -3.956 7.238 5.065 1.00 97.69 82 LEU A C 1
ATOM 638 O O . LEU A 1 82 ? -4.430 7.602 3.988 1.00 97.69 82 LEU A O 1
ATOM 642 N N . PRO A 1 83 ? -3.101 8.020 5.752 1.00 97.38 83 PRO A N 1
ATOM 643 C CA . PRO A 1 83 ? -2.755 9.360 5.281 1.00 97.38 83 PRO A CA 1
ATOM 644 C C . PRO A 1 83 ? -1.911 9.349 3.998 1.00 97.38 83 PRO A C 1
ATOM 646 O O . PRO A 1 83 ? -2.002 10.264 3.187 1.00 97.38 83 PRO A O 1
ATOM 649 N N . SER A 1 84 ? -1.101 8.307 3.772 1.00 97.56 84 SER A N 1
ATOM 650 C CA . SER A 1 84 ? -0.176 8.262 2.628 1.00 97.56 84 SER A CA 1
ATOM 651 C C . SER A 1 84 ? -0.836 7.930 1.290 1.00 97.56 84 SER A C 1
ATOM 653 O O . SER A 1 84 ? -0.342 8.367 0.250 1.00 97.56 84 SER A O 1
ATOM 655 N N . LEU A 1 85 ? -1.908 7.136 1.297 1.00 97.75 85 LEU A N 1
ATOM 656 C CA . LEU A 1 85 ? -2.617 6.739 0.078 1.00 97.75 85 LEU A CA 1
ATOM 657 C C . LEU A 1 85 ? -3.891 7.559 -0.143 1.00 97.75 85 LEU A C 1
ATOM 659 O O . LEU A 1 85 ? -4.211 7.883 -1.281 1.00 97.75 85 LEU A O 1
ATOM 663 N N . TRP A 1 86 ? -4.588 7.946 0.930 1.00 97.50 86 TRP A N 1
ATOM 664 C CA . TRP A 1 86 ? -5.879 8.643 0.836 1.00 97.50 86 TRP A CA 1
ATOM 665 C C . TRP A 1 86 ? -5.848 10.092 1.346 1.00 97.50 86 TRP A C 1
ATOM 667 O O . TRP A 1 86 ? -6.890 10.741 1.407 1.00 97.50 86 TRP A O 1
ATOM 677 N N . GLY A 1 87 ? -4.658 10.614 1.659 1.00 96.56 87 GLY A N 1
ATOM 678 C CA . GLY A 1 87 ? -4.434 11.998 2.074 1.00 96.56 87 GLY 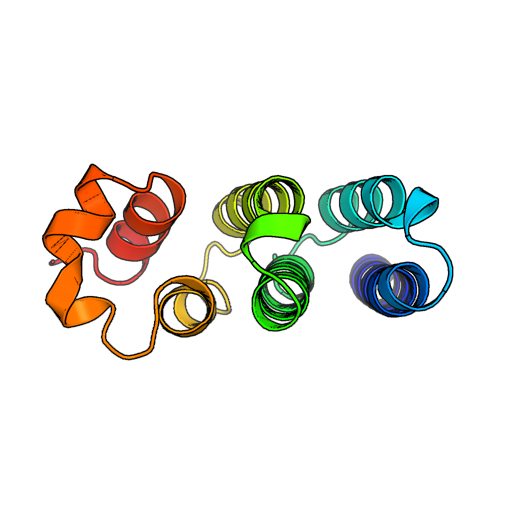A CA 1
ATOM 679 C C . GLY A 1 87 ? -4.600 12.227 3.577 1.00 96.56 87 GLY A C 1
ATOM 680 O O . GLY A 1 87 ? -5.308 11.500 4.267 1.00 96.56 87 GLY A O 1
ATOM 681 N N . GLU A 1 88 ? -3.964 13.276 4.101 1.00 96.12 88 GLU A N 1
ATOM 682 C CA . GLU A 1 88 ? -3.982 13.618 5.536 1.00 96.12 88 GLU A CA 1
ATOM 683 C C . GLU A 1 88 ? -5.402 13.848 6.089 1.00 96.12 88 GLU A C 1
ATOM 685 O O . GLU A 1 88 ? -5.677 13.581 7.257 1.00 96.12 88 GLU A O 1
ATOM 690 N N . ASN A 1 89 ? -6.333 14.287 5.240 1.00 95.75 89 ASN A N 1
ATOM 691 C CA . ASN A 1 89 ? -7.736 14.506 5.586 1.00 95.75 89 ASN A CA 1
ATOM 692 C C . ASN A 1 89 ? -8.636 13.282 5.325 1.00 95.75 89 ASN A C 1
ATOM 694 O O . ASN A 1 89 ? -9.857 13.425 5.255 1.00 95.75 89 ASN A O 1
ATOM 698 N N . PHE A 1 90 ? -8.079 12.069 5.207 1.00 96.94 90 PHE A N 1
ATOM 699 C CA . PHE A 1 90 ? -8.861 10.853 4.935 1.00 96.94 90 PHE A CA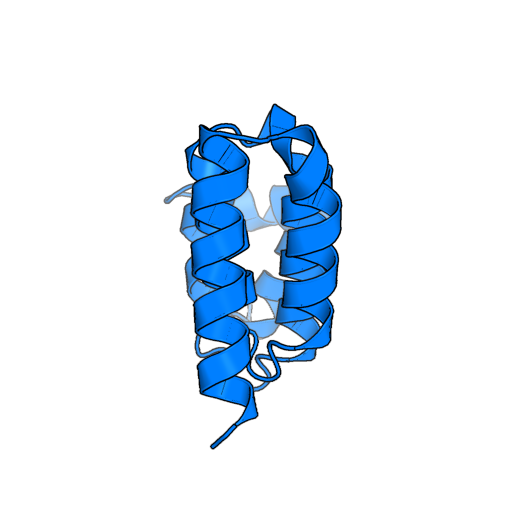 1
ATOM 700 C C . PHE A 1 90 ? -10.012 10.629 5.930 1.00 96.94 90 PHE A C 1
ATOM 702 O O . PHE A 1 90 ? -11.034 10.049 5.570 1.00 96.94 90 PHE A O 1
ATOM 709 N N . MET A 1 91 ? -9.865 11.093 7.178 1.00 97.12 91 MET A N 1
ATOM 710 C CA . MET A 1 91 ? -10.899 10.990 8.211 1.00 97.12 91 MET A CA 1
ATOM 711 C C . MET A 1 91 ? -12.162 11.787 7.862 1.00 97.12 91 MET A C 1
ATOM 713 O O . MET A 1 91 ? -13.258 11.339 8.187 1.00 97.12 91 MET A O 1
ATOM 717 N N . GLU A 1 92 ? -12.026 12.934 7.192 1.00 97.50 92 GLU A N 1
ATOM 718 C CA . GLU A 1 92 ? -13.159 13.772 6.765 1.00 97.50 92 GLU A CA 1
ATOM 719 C C . GLU A 1 92 ? -13.959 13.103 5.641 1.00 97.50 92 GLU A C 1
ATOM 721 O O . GLU A 1 92 ? -15.176 13.243 5.568 1.00 97.50 92 GLU A O 1
ATOM 726 N N . ASN A 1 93 ? -13.276 12.316 4.806 1.00 96.50 93 ASN A N 1
ATOM 727 C CA . ASN A 1 93 ? -13.858 11.604 3.669 1.00 96.50 93 ASN A CA 1
ATOM 728 C C . ASN A 1 93 ? -14.107 10.113 3.959 1.00 96.50 93 ASN A C 1
ATOM 730 O O . ASN A 1 93 ? -14.387 9.343 3.037 1.00 96.50 93 ASN A O 1
ATOM 734 N N . ALA A 1 94 ? -13.995 9.682 5.220 1.00 97.19 94 ALA A N 1
ATOM 735 C CA . ALA A 1 94 ? -13.953 8.266 5.579 1.00 97.19 94 ALA A CA 1
ATOM 736 C C . ALA A 1 94 ? -15.209 7.501 5.140 1.00 97.19 94 ALA A C 1
ATOM 738 O O . ALA A 1 94 ? -15.092 6.376 4.657 1.00 97.19 94 ALA A O 1
ATOM 739 N N . ASP A 1 95 ? -16.394 8.104 5.251 1.00 96.12 95 ASP A N 1
ATOM 740 C CA . ASP A 1 95 ? -17.653 7.475 4.837 1.00 96.12 95 ASP A CA 1
ATOM 741 C C . ASP A 1 95 ? -17.679 7.195 3.333 1.00 96.12 95 ASP A C 1
ATOM 743 O O . ASP A 1 95 ? -18.015 6.088 2.906 1.00 96.12 95 ASP A O 1
ATOM 747 N N . GLN A 1 96 ? -17.255 8.167 2.523 1.00 97.56 96 GLN A N 1
ATOM 748 C CA . GLN A 1 96 ? -17.158 8.001 1.076 1.00 97.56 96 GLN A CA 1
ATOM 749 C C . GLN A 1 96 ? -16.106 6.945 0.718 1.00 97.56 96 GLN A C 1
ATOM 751 O O . GLN A 1 96 ? -16.396 6.018 -0.037 1.00 97.56 96 GLN A O 1
ATOM 756 N N . LEU A 1 97 ? -14.909 7.048 1.299 1.00 97.69 97 LEU A N 1
ATOM 757 C CA . LEU A 1 97 ? -13.797 6.137 1.032 1.00 97.69 97 LEU A CA 1
ATOM 758 C C . LEU A 1 97 ? -14.127 4.693 1.437 1.00 97.69 97 LEU A C 1
ATOM 760 O O . LEU A 1 97 ? -13.801 3.758 0.709 1.00 97.69 97 LEU A O 1
ATOM 764 N N . ARG A 1 98 ? -14.851 4.484 2.546 1.00 97.06 98 ARG A N 1
ATOM 765 C CA . ARG A 1 98 ? -15.341 3.156 2.960 1.00 97.06 98 ARG A CA 1
ATOM 766 C C . ARG A 1 98 ? -16.283 2.535 1.937 1.00 97.06 98 ARG A C 1
ATOM 768 O O . ARG A 1 98 ? -16.359 1.307 1.877 1.00 97.06 98 ARG A O 1
ATOM 775 N N . LEU A 1 99 ? -17.016 3.334 1.166 1.00 97.00 99 LEU A N 1
ATOM 776 C CA . LEU A 1 99 ? -17.923 2.841 0.130 1.00 97.00 99 LEU A CA 1
ATOM 777 C C . LEU A 1 99 ? -17.176 2.561 -1.177 1.00 97.00 99 LEU A C 1
ATOM 779 O O . LEU A 1 99 ? -17.395 1.512 -1.783 1.00 97.00 99 LEU A O 1
ATOM 783 N N . SER A 1 100 ? -16.282 3.462 -1.586 1.00 96.56 100 SER A N 1
ATOM 784 C CA . SER A 1 100 ? -15.631 3.412 -2.898 1.00 96.56 100 SER A CA 1
ATOM 785 C C . SER A 1 100 ? -14.347 2.584 -2.949 1.00 96.56 100 SER A C 1
ATOM 787 O O . SER A 1 100 ? -13.983 2.129 -4.028 1.00 96.56 100 SER A O 1
ATOM 789 N N . ASP A 1 101 ? -13.665 2.368 -1.821 1.00 97.62 101 ASP A N 1
ATOM 790 C CA . ASP A 1 101 ? -12.350 1.724 -1.782 1.00 97.62 101 ASP A CA 1
ATOM 791 C C . ASP A 1 101 ? -12.327 0.542 -0.798 1.00 97.62 101 ASP A C 1
ATOM 793 O O . ASP A 1 101 ? -12.560 0.664 0.409 1.00 97.62 101 ASP A O 1
ATOM 797 N N . ASN A 1 102 ? -12.058 -0.653 -1.333 1.00 97.56 102 ASN A N 1
ATOM 798 C CA . ASN A 1 102 ? -12.035 -1.881 -0.545 1.00 97.56 102 ASN A CA 1
ATOM 799 C C . ASN A 1 102 ? -10.846 -1.947 0.420 1.00 97.56 102 ASN A C 1
ATOM 801 O O . ASN A 1 102 ? -11.013 -2.402 1.554 1.00 97.56 102 ASN A O 1
ATOM 805 N N . ASN A 1 103 ? -9.669 -1.495 -0.009 1.00 97.81 103 ASN A N 1
ATOM 806 C CA . ASN A 1 103 ? -8.462 -1.527 0.807 1.00 97.81 103 ASN A CA 1
ATOM 807 C C . ASN A 1 103 ? -8.560 -0.508 1.939 1.00 97.81 103 ASN A C 1
ATOM 809 O O . ASN A 1 103 ? -8.317 -0.869 3.095 1.00 97.81 103 ASN A O 1
ATOM 813 N N . PHE A 1 104 ? -9.049 0.700 1.644 1.00 98.31 104 PHE A N 1
ATOM 814 C CA . PHE A 1 104 ? -9.360 1.690 2.670 1.00 98.31 104 PHE A CA 1
ATOM 815 C C . PHE A 1 104 ? -10.332 1.120 3.696 1.00 98.31 104 PHE A C 1
ATOM 817 O O . PHE A 1 104 ? -10.036 1.11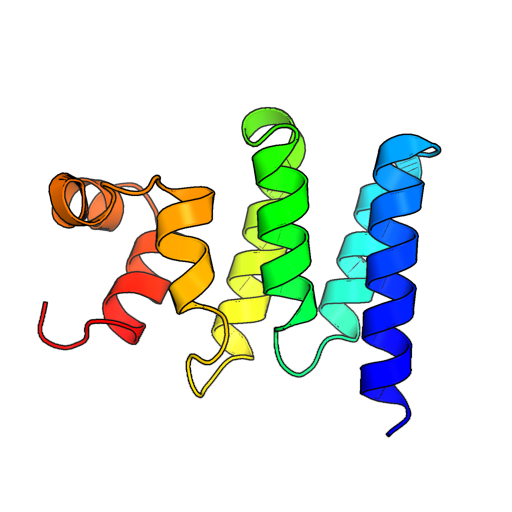3 4.886 1.00 98.31 104 PHE A O 1
ATOM 824 N N . ARG A 1 105 ? -11.475 0.579 3.254 1.00 98.00 105 ARG A N 1
ATOM 825 C CA . ARG A 1 105 ? -12.498 0.021 4.150 1.00 98.00 105 ARG A CA 1
ATOM 826 C C . ARG A 1 105 ? -11.933 -1.062 5.073 1.00 98.00 105 ARG A C 1
ATOM 828 O O . ARG A 1 105 ? -12.256 -1.075 6.262 1.00 98.00 105 ARG A O 1
ATOM 835 N N . ARG A 1 106 ? -11.112 -1.975 4.538 1.00 97.38 106 ARG A N 1
ATOM 836 C CA . ARG A 1 106 ? -10.484 -3.066 5.307 1.00 97.38 106 ARG A CA 1
ATOM 837 C C . ARG A 1 106 ? -9.522 -2.525 6.362 1.00 97.38 106 ARG A C 1
ATOM 839 O O . ARG A 1 106 ? -9.599 -2.958 7.511 1.00 97.38 106 ARG A O 1
ATOM 846 N N . ILE A 1 107 ? -8.657 -1.581 5.991 1.00 97.50 107 ILE A N 1
ATOM 847 C CA . ILE A 1 107 ? -7.701 -0.964 6.917 1.00 97.50 107 ILE A CA 1
ATOM 848 C C . ILE A 1 107 ? -8.443 -0.123 7.952 1.00 97.50 107 ILE A C 1
ATOM 850 O O . ILE A 1 107 ? -8.251 -0.317 9.147 1.00 97.50 107 ILE A O 1
ATOM 854 N N . PHE A 1 108 ? -9.343 0.756 7.519 1.00 97.56 108 PHE A N 1
ATOM 855 C CA . PHE A 1 108 ? -10.079 1.668 8.386 1.00 97.56 108 PHE A CA 1
ATOM 856 C C . PHE A 1 108 ? -10.838 0.921 9.484 1.00 97.56 108 PHE A C 1
ATOM 858 O O . PHE A 1 108 ? -10.671 1.238 10.655 1.00 97.56 108 PHE A O 1
ATOM 865 N N . LYS A 1 109 ? -11.587 -0.136 9.134 1.00 95.75 109 LYS A N 1
ATOM 866 C CA . LYS A 1 109 ? -12.296 -0.983 10.112 1.00 95.75 109 LYS A CA 1
ATOM 867 C C . LYS A 1 109 ? -11.350 -1.640 11.124 1.00 95.75 109 LYS A C 1
ATOM 869 O O . LYS A 1 109 ? -11.735 -1.906 12.257 1.00 95.75 109 LYS A O 1
ATOM 874 N N . ARG A 1 110 ? -10.126 -1.955 10.699 1.00 94.88 110 ARG A N 1
ATOM 875 C CA . ARG A 1 110 ? -9.118 -2.641 11.511 1.00 94.88 110 ARG A CA 1
ATOM 876 C C . ARG A 1 110 ? -8.401 -1.684 12.471 1.00 94.88 110 ARG A C 1
ATOM 878 O O . ARG A 1 110 ? -8.114 -2.072 13.599 1.00 94.88 110 ARG A O 1
ATOM 885 N N . ILE A 1 111 ? -8.154 -0.444 12.043 1.00 95.44 111 ILE A N 1
ATOM 886 C CA . ILE A 1 111 ? -7.517 0.607 12.855 1.00 95.44 111 ILE A CA 1
ATOM 887 C C . ILE A 1 111 ? -8.525 1.319 13.770 1.00 95.44 111 ILE A C 1
ATOM 889 O O . ILE A 1 111 ? -8.193 1.647 14.906 1.00 95.44 111 ILE A O 1
ATOM 893 N N . TYR A 1 112 ? -9.755 1.528 13.300 1.00 95.19 112 TYR A N 1
ATOM 894 C CA . TYR A 1 112 ? -10.819 2.244 14.007 1.00 95.19 112 TYR A CA 1
ATOM 895 C C . TYR A 1 112 ? -12.078 1.367 14.137 1.00 95.19 112 TYR A C 1
ATOM 897 O O . TYR A 1 112 ? -13.079 1.634 13.473 1.00 95.19 112 TYR A O 1
ATOM 905 N N . PRO A 1 113 ? -12.058 0.311 14.972 1.00 93.38 113 PRO A N 1
ATOM 906 C CA . PRO A 1 113 ? -13.162 -0.649 15.067 1.00 93.38 113 PRO A CA 1
ATOM 907 C C . PRO A 1 113 ? -14.477 -0.042 15.577 1.00 93.38 113 PRO A C 1
ATOM 909 O O . PRO A 1 113 ? -15.545 -0.557 15.252 1.00 93.38 113 PRO A O 1
ATOM 912 N N . ASP A 1 114 ? -14.398 1.057 16.331 1.00 93.19 114 ASP A N 1
ATOM 913 C CA . ASP A 1 114 ? -15.552 1.748 16.919 1.00 93.19 114 ASP A CA 1
ATOM 914 C C . ASP A 1 114 ? -16.098 2.889 16.037 1.00 93.19 114 ASP A C 1
ATOM 916 O O . ASP A 1 114 ? -16.970 3.643 16.473 1.00 93.19 114 ASP A O 1
ATOM 920 N N . LYS A 1 115 ? -15.564 3.056 14.818 1.00 84.31 115 LYS A N 1
ATOM 921 C CA . LYS A 1 115 ? -15.983 4.079 13.848 1.00 84.31 115 LYS A CA 1
ATOM 922 C C . LYS A 1 115 ? -16.637 3.483 12.604 1.00 84.31 115 LYS A C 1
ATOM 924 O O . LYS A 1 115 ? -16.327 2.348 12.175 1.00 84.31 115 LYS A O 1
#

Sequence (115 aa):
MQSIDKAMRVYEAMVDAESTASDRLDSVVAELIACDETGQYLCSGARYLHALNGPKYEKLVNAMVEAAIDRDREHRYLSQLLPSLWGENFMENADQLRLSDNNFRRIFKRIYPDK